Protein AF-A0A9X8EM40-F1 (afdb_monomer)

Structure (mmCIF, N/CA/C/O backbone):
data_AF-A0A9X8EM40-F1
#
_entry.id   AF-A0A9X8EM40-F1
#
loop_
_atom_site.group_PDB
_atom_site.id
_atom_site.type_symbol
_atom_site.label_atom_id
_atom_site.label_alt_id
_atom_site.label_comp_id
_atom_site.label_asym_id
_atom_site.label_entity_id
_atom_site.label_seq_id
_atom_site.pdbx_PDB_ins_code
_atom_site.Cartn_x
_atom_site.Cartn_y
_atom_site.Cartn_z
_atom_site.occupancy
_atom_site.B_iso_or_equiv
_atom_site.auth_seq_id
_atom_site.auth_comp_id
_atom_site.auth_asym_id
_atom_site.auth_atom_id
_atom_site.pdbx_PDB_model_num
ATOM 1 N N . MET A 1 1 ? 48.698 19.110 -40.444 1.00 38.34 1 MET A N 1
ATOM 2 C CA . MET A 1 1 ? 48.746 17.680 -40.093 1.00 38.34 1 MET A CA 1
ATOM 3 C C . MET A 1 1 ? 47.726 17.473 -38.996 1.00 38.34 1 MET A C 1
ATOM 5 O O . MET A 1 1 ? 47.962 17.876 -37.868 1.00 38.34 1 MET A O 1
ATOM 9 N N . THR A 1 2 ? 46.546 17.014 -39.392 1.00 50.75 2 THR A N 1
ATOM 10 C CA . THR A 1 2 ? 45.456 16.570 -38.523 1.00 50.75 2 THR A CA 1
ATOM 11 C C . THR A 1 2 ? 45.903 15.282 -37.845 1.00 50.75 2 THR A C 1
ATOM 13 O O . THR A 1 2 ? 46.144 14.300 -38.537 1.00 50.75 2 THR A O 1
ATOM 16 N N . GLN A 1 3 ? 46.091 15.315 -36.528 1.00 53.50 3 GLN A N 1
ATOM 17 C CA . GLN A 1 3 ? 46.223 14.105 -35.722 1.00 53.50 3 GLN A CA 1
ATOM 18 C C . GLN A 1 3 ? 44.924 13.940 -34.945 1.00 53.50 3 GLN A C 1
ATOM 20 O O . GLN A 1 3 ? 44.698 14.598 -33.933 1.00 53.50 3 GLN A O 1
ATOM 25 N N . ASP A 1 4 ? 44.048 13.166 -35.578 1.00 50.34 4 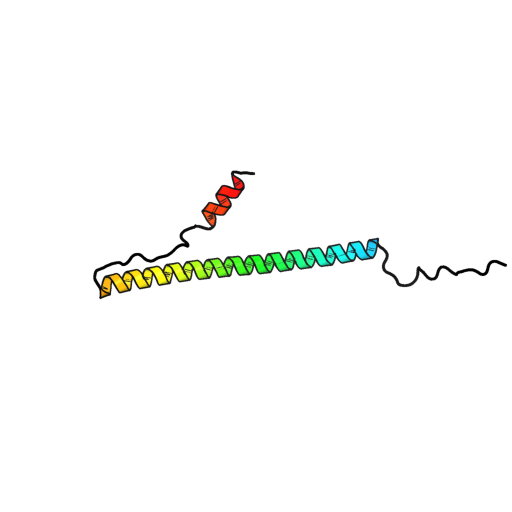ASP A N 1
ATOM 26 C CA . ASP A 1 4 ? 43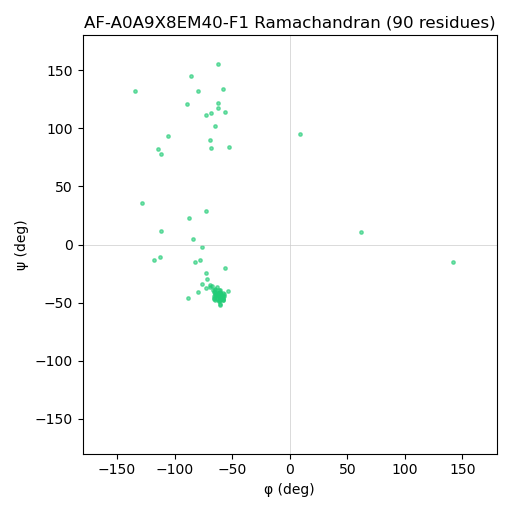.077 12.230 -35.024 1.00 50.34 4 ASP A CA 1
ATOM 27 C C . ASP A 1 4 ? 42.922 12.300 -33.500 1.00 50.34 4 ASP A C 1
ATOM 29 O O . ASP A 1 4 ? 43.642 11.661 -32.732 1.00 50.34 4 ASP A O 1
ATOM 33 N N . ILE A 1 5 ? 41.926 13.075 -33.072 1.00 55.16 5 ILE A N 1
ATOM 34 C CA . ILE A 1 5 ? 41.215 12.779 -31.834 1.00 55.16 5 ILE A CA 1
ATOM 35 C C . ILE A 1 5 ? 40.431 11.513 -32.172 1.00 55.16 5 ILE A C 1
ATOM 37 O O . ILE A 1 5 ? 39.356 11.588 -32.758 1.00 55.16 5 ILE A O 1
ATOM 41 N N . GLU A 1 6 ? 41.039 10.351 -31.940 1.00 56.06 6 GLU A N 1
ATOM 42 C CA . GLU A 1 6 ? 40.317 9.088 -31.996 1.00 56.06 6 GLU A CA 1
ATOM 43 C C . G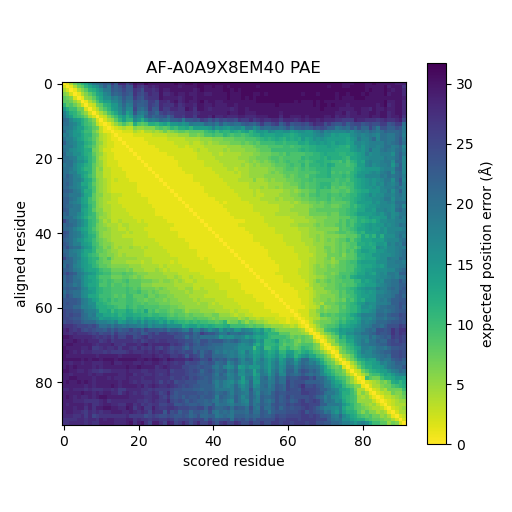LU A 1 6 ? 39.154 9.192 -31.008 1.00 56.06 6 GLU A C 1
ATOM 45 O O . GLU A 1 6 ? 39.360 9.327 -29.800 1.00 56.06 6 GLU A O 1
ATOM 50 N N . ASP A 1 7 ? 37.941 9.183 -31.560 1.00 55.53 7 ASP A N 1
ATOM 51 C CA . ASP A 1 7 ? 36.667 9.039 -30.868 1.00 55.53 7 ASP A CA 1
ATOM 52 C C . ASP A 1 7 ? 36.707 7.784 -29.978 1.00 55.53 7 ASP A C 1
ATOM 54 O O . ASP A 1 7 ? 36.270 6.697 -30.354 1.00 55.53 7 ASP A O 1
ATOM 58 N N . PHE A 1 8 ? 37.249 7.922 -28.770 1.00 53.03 8 PHE A N 1
ATOM 59 C CA . PHE A 1 8 ? 37.246 6.884 -27.739 1.00 53.03 8 PHE A CA 1
ATOM 60 C C . PHE A 1 8 ? 35.965 6.942 -26.886 1.00 53.03 8 PHE A C 1
ATOM 62 O O . PHE A 1 8 ? 35.933 6.451 -25.761 1.00 53.03 8 PHE A O 1
ATOM 69 N N . ASP A 1 9 ? 34.889 7.522 -27.421 1.00 56.00 9 ASP A N 1
ATOM 70 C CA . ASP A 1 9 ? 33.616 7.741 -26.721 1.00 56.00 9 ASP A CA 1
ATOM 71 C C . ASP A 1 9 ? 32.673 6.514 -26.733 1.00 56.00 9 ASP A C 1
ATOM 73 O O . ASP A 1 9 ? 31.546 6.587 -26.250 1.00 56.00 9 ASP A O 1
ATOM 77 N N . GLY A 1 10 ? 33.095 5.361 -27.269 1.00 59.47 10 GLY A N 1
ATOM 78 C CA . GLY A 1 10 ? 32.152 4.295 -27.652 1.00 59.47 10 GLY A CA 1
ATOM 79 C C . GLY A 1 10 ? 32.245 2.938 -26.951 1.00 59.47 10 GLY A C 1
ATOM 80 O O . GLY A 1 10 ? 31.331 2.131 -27.104 1.00 59.47 10 GLY A O 1
ATOM 81 N N . PHE A 1 11 ? 33.310 2.626 -26.209 1.00 57.34 11 PHE A N 1
ATOM 82 C CA . PHE A 1 11 ? 33.510 1.274 -25.659 1.00 57.34 11 PHE A CA 1
ATOM 83 C C . PHE A 1 11 ? 33.376 1.257 -24.131 1.00 57.34 11 PHE A C 1
ATOM 85 O O . PHE A 1 11 ? 34.361 1.207 -23.401 1.00 57.34 11 PHE A O 1
ATOM 92 N N . GLY A 1 12 ? 32.130 1.290 -23.644 1.00 69.94 12 GLY A N 1
ATOM 93 C CA . GLY A 1 12 ? 31.811 0.990 -22.239 1.00 69.94 12 GLY A CA 1
ATOM 94 C C . GLY A 1 12 ? 30.713 1.838 -21.595 1.00 69.94 12 GLY A C 1
ATOM 95 O O . GLY A 1 12 ? 30.206 1.453 -20.542 1.00 69.94 12 GLY A O 1
ATOM 96 N N . ALA A 1 13 ? 30.321 2.960 -22.202 1.00 80.25 13 ALA A N 1
ATOM 97 C CA . ALA A 1 13 ? 29.189 3.748 -21.722 1.00 80.25 13 ALA A CA 1
ATOM 98 C C . ALA A 1 13 ? 27.861 3.109 -22.178 1.00 80.25 13 ALA A C 1
ATOM 100 O O . ALA A 1 13 ? 27.736 2.774 -23.359 1.00 80.25 13 ALA A O 1
ATOM 101 N N . PRO A 1 14 ? 26.866 2.935 -21.284 1.00 85.56 14 PRO A N 1
ATOM 102 C CA . PRO A 1 14 ? 25.534 2.502 -21.686 1.00 85.56 14 PRO A CA 1
ATOM 103 C C . PRO A 1 14 ? 24.941 3.479 -22.698 1.00 85.56 14 PRO A C 1
ATOM 105 O O . PRO A 1 14 ? 24.958 4.692 -22.489 1.00 85.56 14 PRO A O 1
ATOM 108 N N . THR A 1 15 ? 24.376 2.948 -23.775 1.00 90.25 15 THR A N 1
ATOM 109 C CA . THR A 1 15 ? 23.611 3.749 -24.731 1.00 90.25 15 THR A CA 1
ATOM 110 C C . THR A 1 15 ? 22.393 4.369 -24.046 1.00 90.25 15 THR A C 1
ATOM 112 O O . THR A 1 15 ? 21.850 3.812 -23.088 1.00 90.25 15 THR A O 1
ATOM 115 N N . GLU A 1 16 ? 21.887 5.487 -24.570 1.00 92.50 16 GLU A N 1
ATOM 116 C CA . GLU A 1 16 ? 20.667 6.112 -24.037 1.00 92.50 16 GLU A CA 1
ATOM 117 C C . GLU A 1 16 ? 19.501 5.116 -23.963 1.00 92.50 16 GLU A C 1
ATOM 119 O O . GLU A 1 16 ? 18.767 5.074 -22.979 1.00 92.50 16 GLU A O 1
ATOM 124 N N . LEU A 1 17 ? 19.357 4.250 -24.972 1.00 93.62 17 LEU A N 1
ATOM 125 C CA . LEU A 1 17 ? 18.331 3.208 -24.988 1.00 93.62 17 LEU A CA 1
ATOM 126 C C . LEU A 1 17 ? 18.505 2.198 -23.843 1.00 93.62 17 LEU A C 1
ATOM 128 O O . LEU A 1 17 ? 17.517 1.784 -23.236 1.00 93.62 17 LEU A O 1
ATOM 132 N N . GLU A 1 18 ? 19.734 1.777 -23.548 1.00 94.25 18 GLU A N 1
ATOM 133 C CA . GLU A 1 18 ? 20.026 0.886 -22.418 1.00 94.25 18 GLU A CA 1
ATOM 134 C C . GLU A 1 18 ? 19.751 1.569 -21.081 1.00 94.25 18 GLU A C 1
ATOM 136 O O . GLU A 1 18 ? 19.169 0.948 -20.188 1.00 94.25 18 GLU A O 1
ATOM 141 N N . MET A 1 19 ? 20.073 2.859 -20.966 1.00 95.94 19 MET A N 1
ATOM 142 C CA . MET A 1 19 ? 19.725 3.656 -19.794 1.00 95.94 19 MET A CA 1
ATOM 143 C C . MET A 1 19 ? 18.210 3.732 -19.608 1.00 95.94 19 MET A C 1
ATOM 145 O O . MET A 1 19 ? 17.724 3.443 -18.519 1.00 95.94 19 MET A O 1
ATOM 149 N N . TRP A 1 20 ? 17.441 4.043 -20.655 1.00 96.88 20 TRP A N 1
ATOM 150 C CA . TRP A 1 20 ? 15.978 4.090 -20.572 1.00 96.88 20 TRP A CA 1
ATOM 151 C C . TRP A 1 20 ? 15.374 2.735 -20.202 1.00 96.88 20 TRP A C 1
ATOM 153 O O . TRP A 1 20 ? 14.498 2.673 -19.341 1.00 96.88 20 TRP A O 1
ATOM 163 N N . LYS A 1 21 ? 15.876 1.634 -20.777 1.00 97.38 21 LYS A N 1
ATOM 164 C CA . LYS A 1 21 ? 15.473 0.274 -20.379 1.00 97.38 21 LYS A CA 1
ATOM 165 C C . LYS A 1 21 ? 15.733 0.025 -18.895 1.00 97.38 21 LYS A C 1
ATOM 167 O O . LYS A 1 21 ? 14.865 -0.507 -18.207 1.00 97.38 21 LYS A O 1
ATOM 172 N N . HIS A 1 22 ? 16.898 0.430 -18.396 1.00 96.94 22 HIS A N 1
ATOM 173 C CA . HIS A 1 22 ? 17.230 0.307 -16.982 1.00 96.94 22 HIS A CA 1
ATOM 174 C C . HIS A 1 22 ? 16.304 1.156 -16.097 1.00 96.94 22 HIS A C 1
ATOM 176 O O . HIS A 1 22 ? 15.788 0.656 -15.099 1.00 96.94 22 HIS A O 1
ATOM 182 N N . GLN A 1 23 ? 16.023 2.401 -16.492 1.00 97.81 23 GLN A N 1
ATOM 183 C CA . GLN A 1 23 ? 15.113 3.290 -15.764 1.00 97.81 23 GLN A CA 1
ATOM 184 C C . GLN A 1 23 ? 13.699 2.714 -15.668 1.00 97.81 23 GLN A C 1
ATOM 186 O O . GLN A 1 23 ? 13.097 2.745 -14.598 1.00 97.81 23 GLN A O 1
ATOM 191 N N . VAL A 1 24 ? 13.186 2.123 -16.752 1.00 98.25 24 VAL A N 1
ATOM 192 C CA . VAL A 1 24 ? 11.881 1.447 -16.732 1.00 98.25 24 VAL A CA 1
ATOM 193 C C . VAL A 1 24 ? 11.865 0.330 -15.689 1.00 98.25 24 VAL A C 1
ATOM 195 O O . VAL A 1 24 ? 10.942 0.278 -14.883 1.00 98.25 24 VAL A O 1
ATOM 198 N N . VAL A 1 25 ? 12.904 -0.511 -15.639 1.00 98.25 25 VAL A N 1
ATOM 199 C CA . VAL A 1 25 ? 13.010 -1.590 -14.640 1.00 98.25 25 VAL A CA 1
ATOM 200 C C . VAL A 1 25 ? 13.014 -1.039 -13.211 1.00 98.25 25 VAL A C 1
ATOM 202 O O . VAL A 1 25 ? 12.294 -1.558 -12.360 1.00 98.25 25 VAL A O 1
ATOM 205 N N . LEU A 1 26 ? 13.783 0.021 -12.939 1.00 98.50 26 LEU A N 1
ATOM 206 C CA . LEU A 1 26 ? 13.819 0.649 -11.614 1.00 98.50 26 LEU A CA 1
ATOM 207 C C . LEU A 1 26 ? 12.444 1.182 -11.200 1.00 98.50 26 LEU A C 1
ATOM 209 O O . LEU A 1 26 ? 11.981 0.894 -10.097 1.00 98.50 26 LEU A O 1
ATOM 213 N N . ILE A 1 27 ? 11.772 1.907 -12.096 1.00 98.44 27 ILE A N 1
ATOM 214 C CA . ILE A 1 27 ? 10.457 2.496 -11.826 1.00 98.44 27 ILE A CA 1
ATOM 215 C C . ILE A 1 27 ? 9.403 1.405 -11.618 1.00 98.44 27 ILE A C 1
ATOM 217 O O . ILE A 1 27 ? 8.586 1.516 -10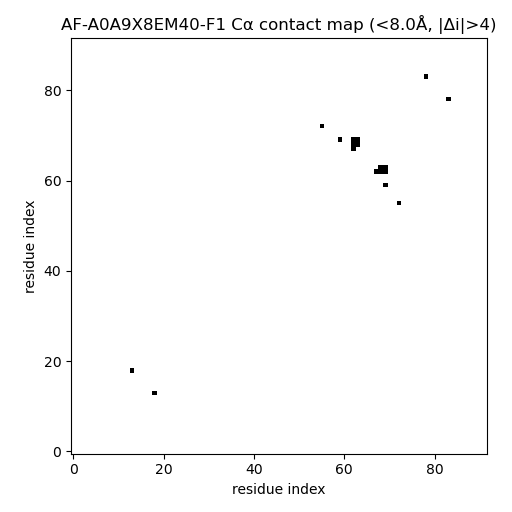.706 1.00 98.44 27 ILE A O 1
ATOM 221 N N . THR A 1 28 ? 9.417 0.339 -12.424 1.00 98.44 28 THR A N 1
ATOM 222 C CA . THR A 1 28 ? 8.493 -0.791 -12.249 1.00 98.44 28 THR A CA 1
ATOM 223 C C . THR A 1 28 ? 8.692 -1.463 -10.892 1.00 98.44 28 THR A C 1
ATOM 225 O O . THR A 1 28 ? 7.720 -1.655 -10.162 1.00 98.44 28 THR A O 1
ATOM 228 N N . ASN A 1 29 ? 9.938 -1.748 -10.510 1.00 98.44 29 ASN A N 1
ATOM 229 C CA . ASN A 1 29 ? 10.242 -2.368 -9.220 1.00 98.44 29 ASN A CA 1
ATOM 230 C C . ASN A 1 29 ? 9.800 -1.490 -8.041 1.00 98.44 29 ASN A C 1
ATOM 232 O O . ASN A 1 29 ? 9.202 -1.992 -7.087 1.00 98.44 29 ASN A O 1
ATOM 236 N N . GLU A 1 30 ? 10.053 -0.181 -8.114 1.00 98.50 30 GLU A N 1
ATOM 237 C CA . GLU A 1 30 ? 9.635 0.764 -7.077 1.00 98.50 30 GLU A CA 1
ATOM 238 C C . GLU A 1 30 ? 8.105 0.849 -6.983 1.00 98.50 30 GLU A C 1
ATOM 240 O O . GLU A 1 30 ? 7.538 0.784 -5.893 1.00 98.50 30 GLU A O 1
ATOM 245 N N . ALA A 1 31 ? 7.406 0.904 -8.120 1.00 98.38 31 ALA A N 1
ATOM 246 C CA . ALA A 1 31 ? 5.946 0.922 -8.149 1.00 98.38 31 ALA A CA 1
ATOM 247 C C . ALA A 1 31 ? 5.340 -0.349 -7.527 1.00 98.38 31 ALA A C 1
ATOM 249 O O . ALA A 1 31 ? 4.378 -0.274 -6.752 1.00 98.38 31 ALA A O 1
ATOM 250 N N . GLU A 1 32 ? 5.911 -1.520 -7.818 1.00 98.56 32 GLU A N 1
ATOM 251 C CA . GLU A 1 32 ? 5.498 -2.782 -7.204 1.00 98.56 32 GLU A CA 1
ATOM 252 C C . GLU A 1 32 ? 5.746 -2.796 -5.692 1.00 98.56 32 GLU A C 1
ATOM 254 O O . GLU A 1 32 ? 4.875 -3.224 -4.925 1.00 98.56 32 GLU A O 1
ATOM 259 N N . TYR A 1 33 ? 6.909 -2.315 -5.250 1.00 98.56 33 TYR A N 1
ATOM 260 C CA . TYR A 1 33 ? 7.252 -2.211 -3.836 1.00 98.56 33 TYR A CA 1
ATOM 261 C C . TYR A 1 33 ? 6.280 -1.291 -3.088 1.00 98.56 33 TYR A C 1
ATOM 263 O O . TYR A 1 33 ? 5.643 -1.718 -2.118 1.00 98.56 33 TYR A O 1
ATOM 271 N N . LEU A 1 34 ? 6.074 -0.069 -3.585 1.00 98.50 34 LEU A N 1
ATOM 272 C CA . LEU A 1 34 ? 5.158 0.905 -2.991 1.00 98.50 34 LEU A CA 1
ATOM 273 C C . LEU A 1 34 ? 3.720 0.383 -2.950 1.00 98.50 34 LEU A C 1
ATOM 275 O O . LEU A 1 34 ? 3.025 0.555 -1.948 1.00 98.50 34 LEU A O 1
ATOM 279 N N . THR A 1 35 ? 3.278 -0.323 -3.992 1.00 98.50 35 THR A N 1
ATOM 280 C CA . THR A 1 35 ? 1.947 -0.948 -4.021 1.00 98.50 35 THR A CA 1
ATOM 281 C C . THR A 1 35 ? 1.790 -1.989 -2.909 1.00 98.50 35 THR A C 1
ATOM 283 O O . THR A 1 35 ? 0.754 -2.036 -2.231 1.00 98.50 35 THR A O 1
ATOM 286 N N . ARG A 1 36 ? 2.820 -2.811 -2.663 1.00 98.38 36 ARG A N 1
ATOM 287 C CA . ARG A 1 36 ? 2.813 -3.802 -1.575 1.00 98.38 36 ARG A CA 1
ATOM 288 C C . ARG A 1 36 ? 2.783 -3.132 -0.204 1.00 98.38 36 ARG A C 1
ATOM 290 O O . ARG A 1 36 ? 1.975 -3.539 0.639 1.00 98.38 36 ARG A O 1
ATOM 297 N N . GLU A 1 37 ? 3.618 -2.121 0.017 1.00 98.69 37 GLU A N 1
ATOM 298 C CA . GLU A 1 37 ? 3.676 -1.397 1.291 1.00 98.69 37 GLU A CA 1
ATOM 299 C C . GLU A 1 37 ? 2.385 -0.625 1.569 1.00 98.69 37 GLU A C 1
ATOM 301 O O . GLU A 1 37 ? 1.838 -0.723 2.669 1.00 98.69 37 GLU A O 1
ATOM 306 N N . LEU A 1 38 ? 1.796 0.017 0.558 1.00 98.31 38 LEU A N 1
ATOM 307 C CA . LEU A 1 38 ? 0.482 0.649 0.670 1.00 98.31 38 LEU A CA 1
ATOM 308 C C . LEU A 1 38 ? -0.599 -0.368 1.062 1.00 98.31 38 LEU A C 1
ATOM 310 O O . LEU A 1 38 ? -1.425 -0.107 1.940 1.00 98.31 38 LEU A O 1
ATOM 314 N N . GLY A 1 39 ? -0.581 -1.557 0.455 1.00 98.12 39 GLY A N 1
ATOM 315 C CA . GLY A 1 39 ? -1.485 -2.647 0.817 1.00 98.12 39 GLY A CA 1
ATOM 316 C C . GLY A 1 39 ? -1.319 -3.103 2.273 1.00 98.12 39 GLY A C 1
ATOM 317 O O . GLY A 1 39 ? -2.314 -3.347 2.961 1.00 98.12 39 GLY A O 1
ATOM 318 N N . LYS A 1 40 ? -0.080 -3.199 2.770 1.00 98.38 40 LYS A N 1
ATOM 319 C CA . LYS A 1 40 ? 0.205 -3.515 4.182 1.00 98.38 40 LYS A CA 1
ATOM 320 C C . LYS A 1 40 ? -0.286 -2.406 5.112 1.00 98.38 40 LYS A C 1
ATOM 322 O O . LYS A 1 40 ? -0.990 -2.708 6.075 1.00 98.38 40 LYS A O 1
ATOM 327 N N . ALA A 1 41 ? 0.017 -1.148 4.799 1.00 97.69 41 ALA A N 1
ATOM 328 C CA . ALA A 1 41 ? -0.399 0.010 5.582 1.00 97.69 41 ALA A CA 1
ATOM 329 C C . ALA A 1 41 ? -1.927 0.082 5.711 1.00 97.69 41 ALA A C 1
ATOM 331 O O . ALA A 1 41 ? -2.444 0.175 6.822 1.00 97.69 41 ALA A O 1
ATOM 332 N N . ARG A 1 42 ? -2.663 -0.089 4.604 1.00 97.75 42 ARG A N 1
ATOM 333 C CA . ARG A 1 42 ? -4.138 -0.130 4.606 1.00 97.75 42 ARG A CA 1
ATOM 334 C C . ARG A 1 42 ? -4.695 -1.220 5.525 1.00 97.75 42 ARG A C 1
ATOM 336 O O . ARG A 1 42 ? -5.609 -0.956 6.303 1.00 97.75 42 ARG A O 1
ATOM 343 N N . ARG A 1 43 ? -4.125 -2.432 5.492 1.00 98.00 43 ARG A N 1
ATOM 344 C CA . ARG A 1 43 ? -4.534 -3.523 6.398 1.00 98.00 43 ARG A CA 1
ATOM 345 C C . ARG A 1 43 ? -4.226 -3.209 7.861 1.00 98.00 43 ARG A C 1
ATOM 347 O O . ARG A 1 43 ? -5.030 -3.539 8.728 1.00 98.00 43 ARG A O 1
ATOM 354 N N . ASN A 1 44 ? -3.085 -2.587 8.144 1.00 97.81 44 ASN A N 1
ATOM 355 C CA . ASN A 1 44 ? -2.714 -2.197 9.504 1.00 97.81 44 ASN A CA 1
ATOM 356 C C . ASN A 1 44 ? -3.656 -1.119 10.052 1.00 97.81 44 ASN A C 1
ATOM 358 O O . ASN A 1 44 ? -4.144 -1.261 11.169 1.00 97.81 44 ASN A O 1
ATOM 362 N N . ILE A 1 45 ? -3.980 -0.104 9.246 1.00 95.50 45 ILE A N 1
ATOM 363 C CA . ILE A 1 45 ? -4.964 0.931 9.593 1.00 95.50 45 ILE A CA 1
ATOM 364 C C . ILE A 1 45 ? -6.322 0.289 9.893 1.00 95.50 45 ILE A C 1
ATOM 366 O O . ILE A 1 45 ? -6.896 0.554 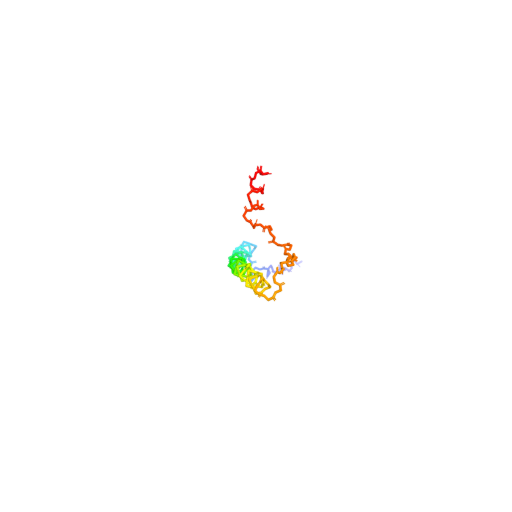10.944 1.00 95.50 45 ILE A O 1
ATOM 370 N N . ALA A 1 46 ? -6.805 -0.618 9.037 1.00 94.44 46 ALA A N 1
ATOM 371 C CA . ALA A 1 46 ? -8.074 -1.310 9.266 1.00 94.44 46 ALA A CA 1
ATOM 372 C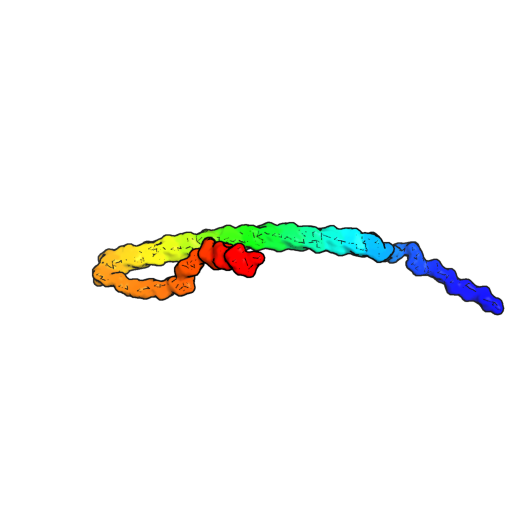 C . ALA A 1 46 ? -8.091 -2.091 10.595 1.00 94.44 46 ALA A C 1
ATOM 374 O O . ALA A 1 46 ? -9.070 -2.031 11.339 1.00 94.44 46 ALA A O 1
ATOM 375 N N . LYS A 1 47 ? -6.991 -2.777 10.935 1.00 96.81 47 LYS A N 1
ATOM 376 C CA . LYS A 1 47 ? -6.844 -3.469 12.228 1.00 96.81 47 LYS A CA 1
ATOM 377 C C . LYS A 1 47 ? -6.863 -2.500 13.411 1.00 96.81 47 LYS A C 1
ATOM 379 O O . LYS A 1 47 ? -7.517 -2.789 14.408 1.00 96.81 47 LYS A O 1
ATOM 384 N N . LEU A 1 48 ? -6.166 -1.367 13.310 1.00 96.81 48 LEU A N 1
ATOM 385 C CA . LEU A 1 48 ? -6.140 -0.346 14.364 1.00 96.81 48 LEU A CA 1
ATOM 386 C C . LEU A 1 48 ? -7.516 0.287 14.576 1.00 96.81 48 LEU A C 1
ATOM 388 O O . LEU A 1 48 ? -7.924 0.472 15.718 1.00 96.81 48 LEU A O 1
ATOM 392 N N . VAL A 1 49 ? -8.254 0.558 13.498 1.00 94.69 49 VAL A N 1
ATOM 393 C CA . VAL A 1 49 ? -9.634 1.055 13.570 1.00 94.69 49 VAL A CA 1
ATOM 394 C C . VAL A 1 49 ? -10.533 0.043 14.280 1.00 94.69 49 VAL A C 1
ATOM 396 O O . VAL A 1 49 ? -11.228 0.411 15.223 1.00 94.69 49 VAL A O 1
ATOM 399 N N . ALA A 1 50 ? -10.472 -1.236 13.898 1.00 91.69 50 ALA A N 1
ATOM 400 C CA . ALA A 1 50 ? -11.253 -2.287 14.549 1.00 91.69 50 ALA A CA 1
ATOM 401 C C . ALA A 1 50 ? -10.908 -2.428 16.044 1.00 91.69 50 ALA A C 1
ATOM 403 O O . ALA A 1 50 ? -11.799 -2.555 16.882 1.00 91.69 50 ALA A O 1
ATOM 404 N N . MET A 1 51 ? -9.619 -2.354 16.393 1.00 94.62 51 MET A N 1
ATOM 405 C CA . MET A 1 51 ? -9.168 -2.384 17.785 1.00 94.62 51 MET A CA 1
ATOM 406 C C . MET A 1 51 ? -9.686 -1.178 18.572 1.00 94.62 51 MET A C 1
ATOM 408 O O . MET A 1 51 ? -10.197 -1.343 19.675 1.00 94.62 51 MET A O 1
ATOM 412 N N . ASN A 1 52 ? -9.598 0.026 18.005 1.00 92.12 52 ASN A N 1
ATOM 413 C CA . ASN A 1 52 ? -10.085 1.242 18.648 1.00 92.12 52 ASN A CA 1
ATOM 414 C C . ASN A 1 52 ? -11.602 1.184 18.889 1.00 92.12 52 ASN A C 1
ATOM 416 O O . ASN A 1 52 ? -12.061 1.528 19.976 1.00 92.12 52 ASN A O 1
ATOM 420 N N . GLN A 1 53 ? -12.368 0.673 17.921 1.00 88.81 53 GLN A N 1
ATOM 421 C CA . GLN A 1 53 ? -13.809 0.450 18.067 1.00 88.81 53 GLN A CA 1
ATOM 422 C C . GLN A 1 53 ? -14.119 -0.549 19.191 1.00 88.81 53 GLN A C 1
ATOM 424 O O . GLN A 1 53 ? -15.000 -0.288 20.009 1.00 88.81 53 GLN A O 1
ATOM 429 N N . GLY A 1 54 ? -13.372 -1.657 19.268 1.00 89.62 54 GLY A N 1
ATOM 430 C CA . GLY A 1 54 ? -13.498 -2.638 20.349 1.00 89.62 54 GLY A CA 1
ATOM 431 C C . GLY A 1 54 ? -13.215 -2.031 21.724 1.00 89.62 54 GLY A C 1
ATOM 432 O O . GLY A 1 54 ? -14.056 -2.106 22.612 1.00 89.62 54 GLY A O 1
ATOM 433 N N . LEU A 1 55 ? -12.087 -1.333 21.872 1.00 90.25 55 LEU A N 1
ATOM 434 C CA . LEU A 1 55 ? -11.712 -0.663 23.123 1.00 90.25 55 LEU A CA 1
ATOM 435 C C . LEU A 1 55 ? -12.715 0.422 23.532 1.00 90.25 55 LEU A C 1
ATOM 437 O O . LEU A 1 55 ? -13.037 0.559 24.708 1.00 90.25 55 LEU A O 1
ATOM 441 N N . THR A 1 56 ? -13.228 1.183 22.564 1.00 88.31 56 THR A N 1
ATOM 442 C CA . THR A 1 56 ? -14.265 2.199 22.794 1.00 88.31 56 THR A CA 1
ATOM 443 C C . THR A 1 56 ? -15.540 1.566 23.345 1.00 88.31 56 THR A C 1
ATOM 445 O O . THR A 1 56 ? -16.135 2.093 24.286 1.00 88.31 56 THR A O 1
ATOM 448 N N . LYS A 1 57 ? -15.932 0.407 22.806 1.00 87.94 57 LYS A N 1
ATOM 449 C CA . LYS A 1 57 ? -17.075 -0.361 23.303 1.00 87.94 57 LYS A CA 1
ATOM 450 C C . LYS A 1 57 ? -16.827 -0.904 24.712 1.00 87.94 57 LYS A C 1
ATOM 452 O O . LYS A 1 57 ? -17.677 -0.726 25.578 1.00 87.94 57 LYS A O 1
ATOM 457 N N . ASP A 1 58 ? -15.666 -1.504 24.958 1.00 90.19 58 ASP A N 1
ATOM 458 C CA . ASP A 1 58 ? -15.321 -2.047 26.276 1.00 90.19 58 ASP A CA 1
ATOM 459 C C . ASP A 1 58 ? -15.313 -0.948 27.346 1.00 90.19 58 ASP A C 1
ATOM 461 O O .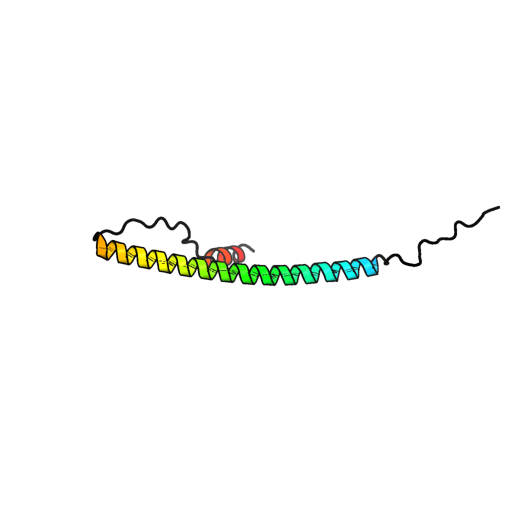 ASP A 1 58 ? -15.860 -1.132 28.433 1.00 90.19 58 ASP A O 1
ATOM 465 N N . LEU A 1 59 ? -14.756 0.226 27.025 1.00 88.44 59 LEU A N 1
ATOM 466 C CA . LEU A 1 59 ? -14.793 1.399 27.900 1.00 88.44 59 LEU A CA 1
ATOM 467 C C . LEU A 1 59 ? -16.223 1.852 28.187 1.00 88.44 59 LEU A C 1
ATOM 469 O O . LEU A 1 59 ? -16.555 2.097 29.347 1.00 88.44 59 LEU A O 1
ATOM 473 N N . HIS A 1 60 ? -17.065 1.943 27.158 1.00 85.75 60 HIS A N 1
ATOM 474 C CA . HIS A 1 60 ? -18.473 2.298 27.311 1.00 85.75 60 HIS A CA 1
ATOM 475 C C . HIS A 1 60 ? -19.200 1.318 28.248 1.00 85.75 60 HIS A C 1
ATOM 477 O O . HIS A 1 60 ? -19.865 1.736 29.198 1.00 85.75 60 HIS A O 1
ATOM 483 N N . ASP A 1 61 ? -19.024 0.014 28.036 1.00 87.06 61 ASP A N 1
ATOM 484 C CA . ASP A 1 61 ? -19.666 -1.029 28.837 1.00 87.06 61 ASP A CA 1
ATOM 485 C C . ASP A 1 61 ? -19.185 -1.009 30.294 1.00 87.06 61 ASP A C 1
ATOM 487 O O . ASP A 1 61 ? -19.969 -1.212 31.225 1.00 87.06 61 ASP A O 1
ATOM 491 N N . LEU A 1 62 ? -17.895 -0.750 30.514 1.00 88.25 62 LEU A N 1
ATOM 492 C CA . LEU A 1 62 ? -17.301 -0.698 31.847 1.00 88.25 62 LEU A CA 1
ATOM 493 C C . LEU A 1 62 ? -17.715 0.569 32.609 1.00 88.25 62 LEU A C 1
ATOM 495 O O . LEU A 1 62 ? -17.996 0.502 33.806 1.00 88.25 62 LEU A O 1
ATOM 499 N N . GLN A 1 63 ? -17.832 1.705 31.918 1.00 85.38 63 GLN A N 1
ATOM 500 C CA . GLN A 1 63 ? -18.382 2.940 32.481 1.00 85.38 63 GLN A CA 1
ATOM 501 C C . GLN A 1 63 ? -19.845 2.767 32.878 1.00 85.38 63 GLN A C 1
ATOM 503 O O . GLN A 1 63 ? -20.203 3.092 34.009 1.00 85.38 63 GLN A O 1
ATOM 508 N N . LEU A 1 64 ? -20.672 2.186 32.005 1.00 83.31 64 LEU A N 1
ATOM 509 C CA . LEU A 1 64 ? -22.081 1.932 32.303 1.00 83.31 64 LEU A CA 1
ATOM 510 C C . LEU A 1 64 ? -22.241 1.066 33.564 1.00 83.31 64 LEU A C 1
ATOM 512 O O . LEU A 1 64 ? -23.066 1.377 34.421 1.00 83.31 64 LEU A O 1
ATOM 516 N N . LYS A 1 65 ? -21.403 0.029 33.709 1.00 84.62 65 LYS A N 1
ATOM 517 C CA . LYS A 1 65 ? -21.372 -0.849 34.892 1.00 84.62 65 LYS A CA 1
ATOM 518 C C . LYS A 1 65 ? -20.890 -0.145 36.165 1.00 84.62 65 LYS A C 1
ATOM 520 O O . LYS A 1 65 ? -21.360 -0.485 37.244 1.00 84.62 65 LYS A O 1
ATOM 525 N N . SER A 1 66 ? -19.940 0.784 36.054 1.00 85.25 66 SER A N 1
ATOM 526 C CA . SER A 1 66 ? -19.277 1.415 37.205 1.00 85.25 66 SER A CA 1
ATOM 527 C C . SER A 1 66 ? -20.006 2.659 37.723 1.00 85.25 66 SER A C 1
ATOM 529 O O . SER A 1 66 ? -20.199 2.815 38.925 1.00 85.25 66 SER A O 1
ATOM 531 N N . THR A 1 67 ? -20.426 3.560 36.831 1.00 76.69 67 THR A N 1
ATOM 532 C CA . THR A 1 67 ? -20.915 4.900 37.204 1.00 76.69 67 THR A CA 1
ATOM 533 C C . THR A 1 67 ? -22.405 5.102 36.939 1.00 76.69 67 THR A C 1
ATOM 535 O O . THR A 1 67 ? -22.955 6.132 37.337 1.00 76.69 67 THR A O 1
ATOM 538 N N . GLY A 1 68 ? -23.053 4.174 36.220 1.00 69.69 68 GLY A N 1
ATOM 539 C CA . GLY A 1 68 ? -24.423 4.334 35.722 1.00 69.69 68 GLY A CA 1
ATOM 540 C C . GLY A 1 68 ? -24.594 5.501 34.738 1.00 69.69 68 GLY A C 1
ATOM 541 O O . GLY A 1 68 ? -25.723 5.880 34.432 1.00 69.69 68 GLY A O 1
ATOM 542 N N . ARG A 1 69 ? -23.494 6.107 34.262 1.00 63.94 69 ARG A N 1
ATOM 543 C CA . ARG A 1 69 ? -23.486 7.257 33.348 1.00 63.94 69 ARG A CA 1
ATOM 544 C C . ARG A 1 69 ? -22.488 7.046 32.215 1.00 63.94 69 ARG A C 1
ATOM 546 O O . ARG A 1 69 ? -21.327 6.729 32.452 1.00 63.94 69 ARG A O 1
ATOM 553 N N . VAL A 1 70 ? -22.939 7.299 30.991 1.00 63.12 70 VAL A N 1
ATOM 554 C CA . VAL A 1 70 ? -22.092 7.310 29.793 1.00 63.12 70 VAL A CA 1
ATOM 555 C C . VAL A 1 70 ? -21.549 8.724 29.602 1.00 63.12 70 VAL A C 1
ATOM 557 O O . VAL A 1 70 ? -22.324 9.672 29.476 1.00 63.12 70 VAL A O 1
ATOM 560 N N . LEU A 1 71 ? -20.224 8.881 29.600 1.00 61.56 71 LEU A N 1
ATOM 561 C CA . LEU A 1 71 ? -19.581 10.125 29.170 1.00 61.56 71 LEU A CA 1
ATOM 562 C C . LEU A 1 71 ? -19.397 10.093 27.646 1.00 61.56 71 LEU A C 1
ATOM 564 O O . LEU A 1 71 ? -19.131 9.021 27.098 1.00 61.56 71 LEU A O 1
ATOM 568 N N . PRO A 1 72 ? -19.508 11.236 26.946 1.00 60.91 72 PRO A N 1
ATOM 569 C CA . PRO A 1 72 ? -19.290 11.270 25.510 1.00 60.91 72 PRO A CA 1
ATOM 570 C C . PRO A 1 72 ? -17.850 10.855 25.208 1.00 60.91 72 PRO A C 1
ATOM 572 O O . PRO A 1 72 ? -16.896 11.512 25.630 1.00 60.91 72 PRO A O 1
ATOM 575 N N . THR A 1 73 ? -17.683 9.756 24.479 1.00 61.19 73 THR A N 1
ATOM 576 C CA . THR A 1 73 ? -16.384 9.357 23.945 1.00 61.19 73 THR A CA 1
ATOM 577 C C . THR A 1 73 ? -16.045 10.311 22.803 1.00 61.19 73 THR A C 1
ATOM 579 O O . THR A 1 73 ? -16.717 10.341 21.774 1.00 61.19 73 THR A O 1
ATOM 582 N N . SER A 1 74 ? -15.027 11.149 23.008 1.00 62.09 74 SER A N 1
ATOM 583 C CA . SER A 1 74 ? -14.468 12.025 21.975 1.00 62.09 74 SER A CA 1
ATOM 584 C C . SER A 1 74 ? -13.759 11.164 20.921 1.00 62.09 74 SER A C 1
ATOM 586 O O . SER A 1 74 ? -12.559 10.918 21.004 1.00 62.09 74 SER A O 1
ATOM 588 N N . CYS A 1 75 ? -14.510 10.622 19.963 1.00 51.25 75 CYS A N 1
ATOM 589 C CA . CYS A 1 75 ? -13.980 9.785 18.887 1.00 51.25 75 CYS A CA 1
ATOM 590 C C . CYS A 1 75 ? -14.175 10.500 17.546 1.00 51.25 75 CYS A C 1
ATOM 592 O O . CYS A 1 75 ? -15.116 10.232 16.806 1.00 51.25 75 CYS A O 1
ATOM 594 N N . ALA A 1 76 ? -13.261 11.416 17.225 1.00 51.88 76 ALA A N 1
ATOM 595 C CA . ALA A 1 76 ? -13.231 12.185 15.977 1.00 51.88 76 ALA A CA 1
ATOM 596 C C . ALA A 1 76 ? -12.798 11.372 14.730 1.00 51.88 76 ALA A C 1
ATOM 598 O O . ALA A 1 76 ? -12.229 11.931 13.801 1.00 51.88 76 ALA A O 1
ATOM 599 N N . LEU A 1 77 ? -13.044 10.058 14.688 1.00 54.69 77 LEU A N 1
ATOM 600 C CA . LEU A 1 77 ? -12.681 9.184 13.558 1.00 54.69 77 LEU A CA 1
ATOM 601 C C . LEU A 1 77 ? -13.877 8.344 13.079 1.00 54.69 77 LEU A C 1
ATOM 603 O O . LEU A 1 77 ? -13.729 7.188 12.692 1.00 54.69 77 LEU A O 1
ATOM 607 N N . SER A 1 78 ? -15.083 8.914 13.126 1.00 55.97 78 SER A N 1
ATOM 608 C CA . SER A 1 78 ? -16.300 8.292 12.583 1.00 55.97 78 SER A CA 1
ATOM 609 C C . SER A 1 78 ? -16.393 8.355 11.053 1.00 55.97 78 SER A C 1
ATOM 611 O O . SER A 1 78 ? -17.336 7.807 10.483 1.00 55.97 78 SER A O 1
ATOM 613 N N . GLY A 1 79 ? -15.425 8.984 10.378 1.00 54.81 79 GLY A N 1
ATOM 614 C CA . GLY A 1 79 ? -15.318 8.953 8.924 1.00 54.81 79 GLY A CA 1
ATOM 615 C C . GLY A 1 79 ? -15.036 7.531 8.455 1.00 54.81 79 GLY A C 1
ATOM 616 O O . GLY A 1 79 ? -13.913 7.043 8.563 1.00 54.81 79 GLY A O 1
ATOM 617 N N . SER A 1 80 ? -16.062 6.843 7.958 1.00 50.34 80 SER A N 1
ATOM 618 C CA . SER A 1 80 ? -15.880 5.571 7.269 1.00 50.34 80 SER A CA 1
ATOM 619 C C . SER A 1 80 ? -15.020 5.822 6.024 1.00 50.34 80 SER A C 1
ATOM 621 O O . SER A 1 80 ? -15.461 6.571 5.149 1.00 50.34 80 SER A O 1
ATOM 623 N N . PRO A 1 81 ? -13.852 5.169 5.862 1.00 54.47 81 PRO A N 1
ATOM 624 C CA . PRO A 1 81 ? -13.053 5.282 4.638 1.00 54.47 81 PRO A CA 1
ATOM 625 C C . PRO A 1 81 ? -13.848 4.907 3.374 1.00 54.47 81 PRO A C 1
ATOM 627 O O . PRO A 1 81 ? -13.490 5.293 2.266 1.00 54.47 81 PRO A O 1
ATOM 630 N N . ALA A 1 82 ? -14.945 4.154 3.530 1.00 52.84 82 ALA A N 1
ATOM 631 C CA . ALA A 1 82 ? -15.828 3.770 2.436 1.00 52.84 82 ALA A CA 1
ATOM 632 C C . ALA A 1 82 ? -16.697 4.928 1.906 1.00 52.84 82 ALA A C 1
ATOM 634 O O . ALA A 1 82 ? -17.117 4.874 0.754 1.00 52.84 82 ALA A O 1
ATOM 635 N N . GLN A 1 83 ? -16.969 5.963 2.710 1.00 53.16 83 GLN A N 1
ATOM 6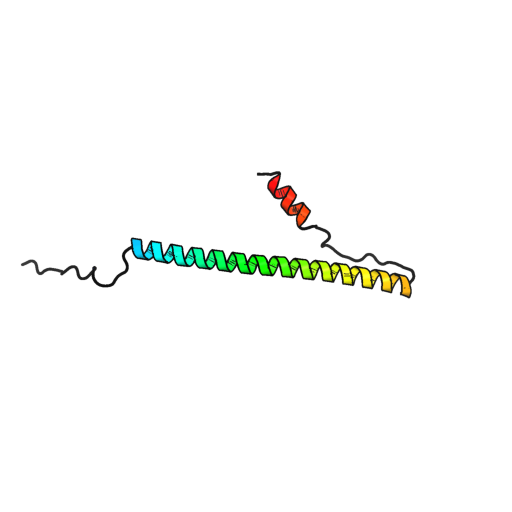36 C CA . GLN A 1 83 ? -17.754 7.126 2.274 1.00 53.16 83 GLN A CA 1
ATOM 637 C C . GLN A 1 83 ? -16.903 8.099 1.448 1.00 53.16 83 GLN A C 1
ATOM 639 O O . GLN A 1 83 ? -17.341 8.547 0.394 1.00 53.16 83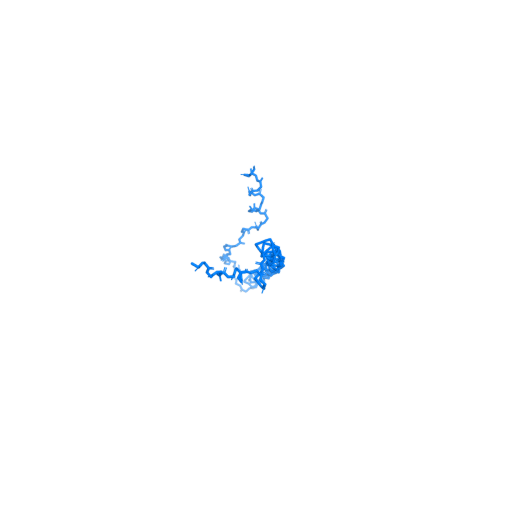 GLN A O 1
ATOM 644 N N . GLU A 1 84 ? -15.654 8.330 1.853 1.00 53.44 84 GLU A N 1
ATOM 645 C CA . GLU A 1 84 ? -14.734 9.257 1.176 1.00 53.44 84 GLU A CA 1
ATOM 646 C C . GLU A 1 84 ? -14.295 8.745 -0.213 1.00 53.44 84 GLU A C 1
ATOM 648 O O . GLU A 1 84 ? -14.236 9.503 -1.180 1.00 53.44 84 GLU A O 1
ATOM 653 N N . ILE A 1 85 ? -14.090 7.427 -0.364 1.00 54.84 85 ILE A N 1
ATOM 654 C CA . ILE A 1 85 ? -13.783 6.804 -1.667 1.00 54.84 85 ILE A CA 1
ATOM 655 C C . ILE A 1 85 ? -14.998 6.848 -2.615 1.00 54.84 85 ILE A C 1
ATOM 657 O O . ILE A 1 85 ? -14.835 7.010 -3.824 1.00 54.84 85 ILE A O 1
ATOM 661 N N . ALA A 1 86 ? -16.222 6.726 -2.088 1.00 56.41 86 ALA A N 1
ATOM 662 C CA . ALA A 1 86 ? -17.443 6.782 -2.893 1.00 56.41 86 ALA A CA 1
ATOM 663 C C . ALA A 1 86 ? -17.755 8.198 -3.414 1.00 56.41 86 ALA A C 1
ATOM 665 O O . ALA A 1 86 ? -18.344 8.336 -4.487 1.00 56.41 86 ALA A O 1
ATOM 666 N N . GLU A 1 87 ? -17.357 9.244 -2.686 1.00 56.16 87 GLU A N 1
ATOM 667 C CA . GLU A 1 87 ? -17.509 10.634 -3.130 1.00 56.16 87 GLU A CA 1
ATOM 668 C C . GLU A 1 87 ? -16.481 11.031 -4.197 1.00 56.16 87 GLU A C 1
ATOM 670 O O . GLU A 1 87 ? -16.829 11.743 -5.138 1.00 56.16 87 GLU A O 1
ATOM 675 N N . LEU A 1 88 ? -15.254 10.501 -4.139 1.00 53.62 88 LEU A N 1
ATOM 676 C CA . LEU A 1 88 ? -14.231 10.756 -5.162 1.00 53.62 88 LEU A CA 1
ATOM 677 C C . LEU A 1 88 ? -14.623 10.230 -6.555 1.00 53.62 88 LEU A C 1
ATOM 679 O O . LEU A 1 88 ? -14.359 10.896 -7.551 1.00 53.62 88 LEU A O 1
ATOM 683 N N . HIS A 1 89 ? -15.307 9.085 -6.646 1.00 56.38 89 HIS A N 1
ATOM 684 C CA . HIS A 1 89 ? -15.789 8.541 -7.927 1.00 56.38 89 HIS A CA 1
ATOM 685 C C . HIS A 1 89 ? -17.056 9.215 -8.476 1.00 56.38 89 HIS A C 1
ATOM 687 O O . HIS A 1 89 ? -17.390 8.991 -9.634 1.00 56.38 89 HIS A O 1
ATOM 693 N N . LYS A 1 90 ? -17.777 10.021 -7.686 1.00 60.56 90 LYS A N 1
ATOM 694 C CA . LYS A 1 90 ? -18.922 10.806 -8.189 1.00 60.56 90 LYS A CA 1
ATOM 695 C C . LYS A 1 90 ? -18.507 12.120 -8.857 1.00 60.56 90 LYS A C 1
ATOM 697 O O . LYS A 1 90 ? -19.331 12.718 -9.541 1.00 60.56 90 LYS A O 1
ATOM 702 N N . ASN A 1 91 ? -17.262 12.552 -8.648 1.00 56.12 91 ASN A N 1
ATOM 703 C CA . ASN A 1 91 ? -16.731 13.836 -9.110 1.00 56.12 91 ASN A CA 1
ATOM 704 C C . ASN A 1 91 ? -15.653 13.694 -10.210 1.00 56.12 91 ASN A C 1
ATOM 706 O O . ASN A 1 91 ? -14.964 14.669 -10.506 1.00 56.12 91 ASN A O 1
ATOM 710 N N . SER A 1 92 ? -15.486 12.497 -10.789 1.00 49.53 92 SER A N 1
ATOM 711 C CA . SER A 1 92 ? -14.764 12.246 -12.054 1.00 49.53 92 SER A CA 1
ATOM 712 C C . SER A 1 92 ? -15.758 11.929 -13.160 1.00 49.53 92 SER A C 1
ATOM 714 O O . SER A 1 92 ? -15.471 12.309 -14.314 1.00 49.53 92 SER A O 1
#

Secondary structure (DSSP, 8-state):
---------SSSSPPHHHHHHHHHHHHHHHHHHHHHHHHHHHHHHHHHHHHHHHHHHHHHHHHHHHHS-PPP--------HHHHHHHHTT--

Mean predicted aligned error: 13.74 Å

Solvent-accessible surface area (backbone atoms only — not comparable to full-atom values): 5753 Å² total; per-residue (Å²): 135,89,79,78,81,74,83,79,82,72,88,80,70,78,50,72,68,55,49,53,55,50,51,52,53,52,52,52,52,50,52,54,49,52,52,52,52,50,54,51,50,53,53,50,51,52,50,51,51,52,49,50,55,49,51,53,48,53,51,51,56,51,36,41,73,72,69,75,50,82,74,87,77,90,65,96,71,77,74,54,72,71,57,61,57,55,53,58,68,74,76,111

Foldseek 3Di:
DDDDPDPPVPPDDDDPVSVVVVVVVVVVVVVVVVVVVVVVVVVVVVVVVVVVVVVVVVVQVVCCVPPVDGDDDPDPPPPDPVVVVVVVVVVD

Sequence (92 aa):
MTQDIEDFDGFGAPTELEMWKHQVVLITNEAEYLTRELGKARRNIAKLVAMNQGLTKDLHDLQLKSTGRVLPTSCALSGSPAQEIAELHKNS

pLDDT: mean 78.44, std 19.19, range [38.34, 98.69]

Radius of gyration: 29.33 Å; Cα contacts (8 Å, |Δi|>4): 9; chains: 1; bounding box: 73×22×77 Å

Organism: Pseudomonas putida (NCBI:txid303)